Protein AF-A0A965NZG0-F1 (afdb_monomer)

pLDDT: mean 78.57, std 20.67, range [30.91, 97.5]

Nearest PDB structures (foldseek):
  1yqf-assembly2_E  TM=3.913E-01  e=2.594E-01  Leishmania major
  3cnx-assembly1_A  TM=5.477E-01  e=3.667E+00  Streptomyces avermitilis
  3mx7-assembly1_A  TM=3.335E-01  e=9.230E-01  Homo sapiens

Radius of gyration: 26.83 Å; Cα contacts (8 Å, |Δi|>4): 246; chains: 1; bounding box: 110×42×50 Å

Sequence (176 aa):
MDQAHLALDKVSPEFTKNINFSKVHWSWSANTSSFYTLGGLPLVNVGPVDINSTIKGYMEVIKKPNKEEFYGYWELSEDLWYYFAYFNGELGVFSSDNQFLAAIREAVKNEKGDKKGKDIVRVVEAAADEKETFLKRFLLYYRQTDVTKKAVNTKKQAPVKEAPKSTKPKTKQGGF

Foldseek 3Di:
DPPPDDQVCNVDVVQLQDWDWPPFAWDADPVQQKIKTDDWTQTQADRVGGDRDTWDWMWMWHDDPVWIWIWIWTDPDPQWIKIWIDTPLAIAIDISDPVVVVVQVVVLVCVVPDPDDPDDRHYDHDDPCVVVVVVVVCCVPVVVVVVVVVVVVVVVDDDDDDDDDDDDDDDDDDDD

Secondary structure (DSSP, 8-state):
-------HHHH-TTGGGSEEESS--EEEETTTTEEEE-S-EEEEEETTEEEEEEEEEEEEEEEETTEEEEEEEEESSSS-EEEEEEETTEEEEEES-HHHHHHHHHHHHHGGG----TT-PEEEEPPHHHHHHHHHHHHHHHHHHHHHHHHHHHHT----PPPPP-PPP-------

Solvent-accessible surface area (backbone atoms only — not comparable to full-atom values): 10551 Å² total; per-residue (Å²): 130,83,79,74,87,72,58,64,36,80,75,37,75,69,42,36,77,34,76,44,69,47,90,68,44,72,45,83,37,82,93,71,38,24,39,33,56,52,69,57,39,32,36,38,28,53,22,80,45,76,64,72,41,71,29,50,44,47,42,36,40,36,63,49,102,89,48,65,32,40,38,37,38,42,37,81,45,100,77,39,36,43,35,40,38,35,46,95,69,33,35,27,37,42,58,64,45,64,67,60,53,49,52,50,56,52,51,49,62,57,59,78,75,67,95,83,69,100,78,72,68,44,61,45,79,40,62,81,63,53,56,58,52,49,52,54,52,50,50,62,64,51,56,54,50,56,55,50,50,50,55,54,56,60,68,71,67,70,83,85,75,86,75,84,90,83,81,84,91,83,85,90,83,86,87,136

Structure (mmCIF, N/CA/C/O backbone):
data_AF-A0A965NZG0-F1
#
_entry.id   AF-A0A965NZG0-F1
#
loop_
_atom_site.group_PDB
_atom_site.id
_atom_site.type_symbol
_atom_site.label_atom_id
_atom_site.label_alt_id
_atom_site.label_comp_id
_atom_site.label_asym_id
_atom_site.label_entity_id
_atom_site.label_seq_id
_atom_site.pdbx_PDB_ins_code
_atom_site.Cartn_x
_atom_site.Cartn_y
_atom_site.Cartn_z
_atom_site.occupancy
_atom_site.B_iso_or_equiv
_atom_site.auth_seq_id
_atom_site.auth_comp_id
_atom_site.auth_asym_id
_atom_site.auth_atom_id
_atom_site.pdbx_PDB_model_num
ATOM 1 N N . MET A 1 1 ? -4.899 13.906 -34.187 1.00 39.28 1 MET A N 1
ATOM 2 C CA . MET A 1 1 ? -3.759 14.172 -33.290 1.00 39.28 1 MET A CA 1
ATOM 3 C C . MET A 1 1 ? -3.672 12.964 -32.384 1.00 39.28 1 MET A C 1
ATOM 5 O O . MET A 1 1 ? -4.449 12.882 -31.442 1.00 39.28 1 MET A O 1
ATOM 9 N N . ASP A 1 2 ? -2.845 11.985 -32.744 1.00 48.38 2 ASP A N 1
ATOM 10 C CA . ASP A 1 2 ? -2.589 10.840 -31.874 1.00 48.38 2 ASP A CA 1
ATOM 11 C C . ASP A 1 2 ? -1.929 11.372 -30.608 1.00 48.38 2 ASP A C 1
ATOM 13 O O . ASP A 1 2 ? -0.852 11.970 -30.654 1.00 48.38 2 ASP A O 1
ATOM 17 N N . GLN A 1 3 ? -2.625 11.251 -29.483 1.00 55.81 3 GLN A N 1
ATOM 18 C CA . GLN A 1 3 ? -2.072 11.628 -28.197 1.00 55.81 3 GLN A CA 1
ATOM 19 C C . GLN A 1 3 ? -1.010 10.583 -27.861 1.00 55.81 3 GLN A C 1
ATOM 21 O O . GLN A 1 3 ? -1.324 9.501 -27.373 1.00 55.81 3 GLN A O 1
ATOM 26 N N . ALA A 1 4 ? 0.239 10.880 -28.227 1.00 61.97 4 ALA A N 1
ATOM 27 C CA . ALA A 1 4 ? 1.379 10.030 -27.936 1.00 61.97 4 ALA A CA 1
ATOM 28 C C . ALA A 1 4 ? 1.383 9.721 -26.435 1.00 61.97 4 ALA A C 1
ATOM 30 O O . ALA A 1 4 ? 1.389 10.633 -25.606 1.00 61.97 4 ALA A O 1
ATOM 31 N N . HIS A 1 5 ? 1.323 8.435 -26.100 1.00 66.31 5 HIS A N 1
ATOM 32 C CA . HIS A 1 5 ? 1.356 7.970 -24.724 1.00 66.31 5 HIS A CA 1
ATOM 33 C C . HIS A 1 5 ? 2.703 8.364 -24.104 1.00 66.31 5 HIS A C 1
ATOM 35 O O . HIS A 1 5 ? 3.735 7.756 -24.391 1.00 66.31 5 HIS A O 1
ATOM 41 N N . LEU A 1 6 ? 2.705 9.409 -23.277 1.00 73.81 6 LEU A N 1
ATOM 42 C CA . LEU A 1 6 ? 3.878 9.850 -22.535 1.00 73.81 6 LEU A CA 1
ATOM 43 C C . LEU A 1 6 ? 3.833 9.212 -21.147 1.00 73.81 6 LEU A C 1
ATOM 45 O O . LEU A 1 6 ? 2.898 9.454 -20.387 1.00 73.81 6 LEU A O 1
ATOM 49 N N . ALA A 1 7 ? 4.837 8.395 -20.837 1.00 73.81 7 ALA A N 1
ATOM 50 C CA . ALA A 1 7 ? 4.977 7.784 -19.521 1.00 73.81 7 ALA A CA 1
ATOM 51 C C . ALA A 1 7 ? 5.093 8.870 -18.435 1.00 73.81 7 ALA A C 1
ATOM 53 O O . ALA A 1 7 ? 5.718 9.916 -18.646 1.00 73.81 7 ALA A O 1
ATOM 54 N N . LEU A 1 8 ? 4.441 8.647 -17.290 1.00 70.19 8 LEU A N 1
ATOM 55 C CA . LEU A 1 8 ? 4.239 9.688 -16.277 1.00 70.19 8 LEU A CA 1
ATOM 56 C C . LEU A 1 8 ? 5.553 10.125 -15.603 1.00 70.19 8 LEU A C 1
ATOM 58 O O . LEU A 1 8 ? 5.709 11.286 -15.227 1.00 70.19 8 LEU A O 1
ATOM 62 N N . ASP A 1 9 ? 6.533 9.230 -15.526 1.00 65.25 9 ASP A N 1
ATOM 63 C CA . ASP A 1 9 ? 7.895 9.511 -15.066 1.00 65.25 9 ASP A CA 1
ATOM 64 C C . ASP A 1 9 ? 8.629 10.536 -15.951 1.00 65.25 9 ASP A C 1
ATOM 66 O O . ASP A 1 9 ? 9.450 11.306 -15.454 1.00 65.25 9 ASP A O 1
ATOM 70 N N . LYS A 1 10 ? 8.302 10.599 -17.249 1.00 73.56 10 LYS A N 1
ATOM 71 C CA . LYS A 1 10 ? 8.861 11.583 -18.193 1.00 73.56 10 LYS A CA 1
ATOM 72 C C . LYS A 1 10 ? 8.171 12.943 -18.118 1.00 73.56 10 LYS A C 1
ATOM 74 O O . LYS A 1 10 ? 8.699 13.917 -18.649 1.00 73.56 10 LYS A O 1
ATOM 79 N N . VAL A 1 11 ? 7.001 13.015 -17.479 1.00 77.00 11 VAL A N 1
ATOM 80 C CA . VAL A 1 11 ? 6.266 14.269 -17.250 1.00 77.00 11 VAL A CA 1
ATOM 81 C C . VAL A 1 11 ? 6.869 15.036 -16.076 1.00 77.00 11 VAL A C 1
ATOM 83 O O . VAL A 1 11 ? 7.013 16.254 -16.148 1.00 77.00 11 VAL A O 1
ATOM 86 N N . SER A 1 12 ? 7.238 14.334 -15.001 1.00 78.38 12 SER A N 1
ATOM 87 C CA . SER A 1 12 ? 7.943 14.918 -13.859 1.00 78.38 12 SER A CA 1
ATOM 88 C C . SER A 1 12 ? 8.842 13.882 -13.175 1.00 78.38 12 SER A C 1
ATOM 90 O O . SER A 1 12 ? 8.360 12.790 -12.855 1.00 78.38 12 SER A O 1
ATOM 92 N N . PRO A 1 13 ? 10.098 14.240 -12.835 1.00 79.62 13 PRO A N 1
ATOM 93 C CA . PRO A 1 13 ? 11.005 13.378 -12.072 1.00 79.62 13 PRO A CA 1
ATOM 94 C C . PRO A 1 13 ? 10.477 12.947 -10.694 1.00 79.62 13 PRO A C 1
ATOM 96 O O . PRO A 1 13 ? 11.003 12.017 -10.082 1.00 79.62 13 PRO A O 1
ATOM 99 N N . GLU A 1 14 ? 9.458 13.626 -10.161 1.00 79.94 14 GLU A N 1
ATOM 100 C CA . GLU A 1 14 ? 8.837 13.254 -8.886 1.00 79.94 14 GLU A CA 1
ATOM 101 C C . GLU A 1 14 ? 8.084 11.922 -8.981 1.00 79.94 14 GLU A C 1
ATOM 103 O O . GLU A 1 14 ? 8.083 11.137 -8.031 1.00 79.94 14 GLU A O 1
ATOM 108 N N . PHE A 1 15 ? 7.494 11.608 -10.137 1.00 80.31 15 PHE A N 1
ATOM 109 C CA . PHE A 1 15 ? 6.771 10.350 -10.332 1.00 80.31 15 PHE A CA 1
ATOM 110 C C . PHE A 1 15 ? 7.701 9.141 -10.417 1.00 80.31 15 PHE A C 1
ATOM 112 O O . PHE A 1 15 ? 7.264 8.022 -10.164 1.00 80.31 15 PHE A O 1
ATOM 119 N N . THR A 1 16 ? 8.989 9.367 -10.680 1.00 81.00 16 THR A N 1
ATOM 120 C CA . THR A 1 16 ? 10.024 8.330 -10.749 1.00 81.00 16 THR A CA 1
ATOM 121 C C . THR A 1 16 ? 10.415 7.776 -9.374 1.00 81.00 16 THR A C 1
ATOM 123 O O . THR A 1 16 ? 11.109 6.765 -9.297 1.00 81.00 16 THR A O 1
ATOM 126 N N . LYS A 1 17 ? 9.978 8.415 -8.280 1.00 83.25 17 LYS A N 1
ATOM 127 C CA . LYS A 1 17 ? 10.261 7.991 -6.895 1.00 83.25 17 LYS A CA 1
ATOM 128 C C . LYS A 1 17 ? 9.035 7.457 -6.153 1.00 83.25 17 LYS A C 1
ATOM 130 O O . LYS A 1 17 ? 9.147 7.095 -4.987 1.00 83.25 17 LYS A O 1
ATOM 135 N N . ASN A 1 18 ? 7.878 7.427 -6.811 1.00 86.94 18 ASN A N 1
ATOM 136 C CA . ASN A 1 18 ? 6.591 7.130 -6.194 1.00 86.94 18 ASN A CA 1
ATOM 137 C C . ASN A 1 18 ? 5.904 5.936 -6.860 1.00 86.94 18 ASN A C 1
ATOM 139 O O . ASN A 1 18 ? 6.238 5.536 -7.975 1.00 86.94 18 ASN A O 1
ATOM 143 N N . ILE A 1 19 ? 4.908 5.392 -6.166 1.00 90.44 19 ILE A N 1
ATOM 144 C CA . ILE A 1 19 ? 3.932 4.466 -6.738 1.00 90.44 19 ILE A CA 1
ATOM 145 C C . ILE A 1 19 ? 2.688 5.288 -7.041 1.00 90.44 19 ILE A C 1
ATOM 147 O O . ILE A 1 19 ? 2.102 5.870 -6.126 1.00 90.44 19 ILE A O 1
ATOM 151 N N . ASN A 1 20 ? 2.287 5.351 -8.309 1.00 91.44 20 ASN A N 1
ATOM 152 C CA . ASN A 1 20 ? 1.191 6.221 -8.715 1.00 91.44 20 ASN A CA 1
ATOM 153 C C . ASN A 1 20 ? 0.010 5.404 -9.215 1.00 91.44 20 ASN A C 1
ATOM 155 O O . ASN A 1 20 ? 0.111 4.615 -10.154 1.00 91.44 20 ASN A O 1
ATOM 159 N N . PHE A 1 21 ? -1.140 5.655 -8.602 1.00 93.56 21 PHE A N 1
ATOM 160 C CA . PHE A 1 21 ? -2.417 5.123 -9.040 1.00 93.56 21 PHE A CA 1
ATOM 161 C C . PHE A 1 21 ? -3.236 6.231 -9.692 1.00 93.56 21 PHE A C 1
ATOM 163 O O . PHE A 1 21 ? -3.246 7.370 -9.224 1.00 93.56 21 PHE A O 1
ATOM 170 N N . SER A 1 22 ? -3.977 5.892 -10.742 1.00 92.00 22 SER A N 1
ATOM 171 C CA . SER A 1 22 ? -4.969 6.785 -11.332 1.00 92.00 22 SER A CA 1
ATOM 172 C C . SER A 1 22 ? -6.367 6.408 -10.858 1.00 92.00 22 SER A C 1
ATOM 174 O O . SER A 1 22 ? -6.678 5.242 -10.645 1.00 92.00 22 SER A O 1
ATOM 176 N N . LYS A 1 23 ? -7.228 7.416 -10.673 1.00 91.75 23 LYS A N 1
ATOM 177 C CA . LYS A 1 23 ? -8.679 7.256 -10.465 1.00 91.75 23 LYS A CA 1
ATOM 178 C C . LYS A 1 23 ? -9.076 6.139 -9.475 1.00 91.75 23 LYS A C 1
ATOM 180 O O . LYS A 1 23 ? -10.010 5.379 -9.722 1.00 91.75 23 LYS A O 1
ATOM 185 N N . VAL A 1 24 ? -8.393 6.047 -8.335 1.00 94.88 24 VAL A N 1
ATOM 186 C CA . VAL A 1 24 ? -8.767 5.091 -7.284 1.00 94.88 24 VAL A CA 1
ATOM 187 C C . VAL A 1 24 ? -10.099 5.511 -6.666 1.00 94.88 24 VAL A C 1
ATOM 189 O O . VAL A 1 24 ? -10.261 6.646 -6.213 1.00 94.88 24 VAL A O 1
ATOM 192 N N . HIS A 1 25 ? -11.060 4.591 -6.635 1.00 94.69 25 HIS A N 1
ATOM 193 C CA . HIS A 1 25 ? -12.364 4.832 -6.033 1.00 94.69 25 HIS A CA 1
ATOM 194 C C . HIS A 1 25 ? -12.324 4.554 -4.531 1.00 94.69 25 HIS A C 1
ATOM 196 O O . HIS A 1 25 ? -12.197 3.405 -4.118 1.00 94.69 25 HIS A O 1
ATOM 202 N N . TRP A 1 26 ? -12.479 5.601 -3.722 1.00 95.25 26 TRP A N 1
ATOM 203 C CA . TRP A 1 26 ? -12.514 5.511 -2.262 1.00 95.25 26 TRP A CA 1
ATOM 204 C C . TRP A 1 26 ? -13.934 5.685 -1.721 1.00 95.25 26 TRP A C 1
ATOM 206 O O . TRP A 1 26 ? -14.688 6.541 -2.185 1.00 95.25 26 TRP A O 1
ATOM 216 N N . SER A 1 27 ? -14.289 4.910 -0.697 1.00 95.75 27 SER A N 1
ATOM 217 C CA . SER A 1 27 ? -15.500 5.105 0.101 1.00 95.75 27 SER A CA 1
ATOM 218 C C . SER A 1 27 ? -15.138 5.248 1.572 1.00 95.75 27 SER A C 1
ATOM 220 O O . SER A 1 27 ? -14.255 4.565 2.077 1.00 95.75 27 SER A O 1
ATOM 222 N N . TRP A 1 28 ? -15.869 6.109 2.275 1.00 95.31 28 TRP A N 1
ATOM 223 C CA . TRP A 1 28 ? -15.804 6.207 3.729 1.00 95.31 28 TRP A CA 1
ATOM 224 C C . TRP A 1 28 ? -16.673 5.131 4.393 1.00 95.31 28 TRP A C 1
ATOM 226 O O . TRP A 1 28 ? -17.764 4.810 3.903 1.00 95.31 28 TRP A O 1
ATOM 236 N N . SER A 1 29 ? -16.204 4.600 5.520 1.00 94.62 29 SER A N 1
ATOM 237 C CA . SER A 1 29 ? -16.956 3.755 6.445 1.00 94.62 29 SER A CA 1
ATOM 238 C C . SER A 1 29 ? -16.875 4.342 7.852 1.00 94.62 29 SER A C 1
ATOM 240 O O . SER A 1 29 ? -15.806 4.383 8.457 1.00 94.62 29 SER A O 1
ATOM 242 N N . ALA A 1 30 ? -18.020 4.760 8.395 1.00 92.94 30 ALA A N 1
ATOM 243 C CA . ALA A 1 30 ? -18.100 5.280 9.760 1.00 92.94 30 ALA A CA 1
ATOM 244 C C . ALA A 1 30 ? -17.899 4.184 10.822 1.00 92.94 30 ALA A C 1
ATOM 246 O O . ALA A 1 30 ? -17.374 4.464 11.891 1.00 92.94 30 ALA A O 1
ATOM 247 N N . ASN A 1 31 ? -18.271 2.934 10.519 1.00 91.44 31 ASN A N 1
ATOM 248 C CA . ASN A 1 31 ? -18.164 1.816 11.465 1.00 91.44 31 ASN A CA 1
ATOM 249 C C . ASN A 1 31 ? -16.708 1.451 11.773 1.00 91.44 31 ASN A C 1
ATOM 251 O O . ASN A 1 31 ? -16.390 1.020 12.875 1.00 91.44 31 ASN A O 1
ATOM 255 N N . THR A 1 32 ? -15.834 1.607 10.782 1.00 92.31 32 THR A N 1
ATOM 256 C CA . THR A 1 32 ? -14.402 1.290 10.864 1.00 92.31 32 THR A CA 1
ATOM 257 C C . THR A 1 32 ? -13.535 2.547 10.909 1.00 92.31 32 THR A C 1
ATOM 259 O O . THR A 1 32 ? -12.315 2.435 10.988 1.00 92.31 32 THR A O 1
ATOM 262 N N . SER A 1 33 ? -14.151 3.734 10.854 1.00 95.31 33 SER A N 1
ATOM 263 C CA . SER A 1 33 ? -13.483 5.035 10.736 1.00 95.31 33 SER A CA 1
ATOM 264 C C . SER A 1 33 ? -12.380 5.032 9.677 1.00 95.31 33 SER A C 1
ATOM 266 O O . SER A 1 33 ? -11.248 5.452 9.928 1.00 95.31 33 SER A O 1
ATOM 268 N N . SER A 1 34 ? -12.692 4.516 8.490 1.00 96.62 34 SER A N 1
ATOM 269 C CA . SER A 1 34 ? -11.694 4.288 7.449 1.00 96.62 34 SER A CA 1
ATOM 270 C C . SER A 1 34 ? -12.181 4.645 6.050 1.00 96.62 34 SER A C 1
ATOM 272 O O . SER A 1 34 ? -13.365 4.532 5.714 1.00 96.62 34 SER A O 1
ATOM 274 N N . PHE A 1 35 ? -11.231 5.056 5.214 1.00 96.69 35 PHE A N 1
ATOM 275 C CA . PHE A 1 35 ? -11.387 5.051 3.766 1.00 96.69 35 PHE A CA 1
ATOM 276 C C . PHE A 1 35 ? -10.953 3.692 3.234 1.00 96.69 35 PHE A C 1
ATOM 278 O O . PHE A 1 35 ? -9.910 3.185 3.633 1.00 96.69 35 PHE A O 1
ATOM 285 N N . TYR A 1 36 ? -11.723 3.119 2.320 1.00 96.56 36 TYR A N 1
ATOM 286 C CA . TYR A 1 36 ? -11.392 1.856 1.667 1.00 96.56 36 TYR A CA 1
ATOM 287 C C . TYR A 1 36 ? -11.635 1.941 0.164 1.00 96.56 36 TYR A C 1
ATOM 289 O O . TYR A 1 36 ? -12.471 2.728 -0.297 1.00 96.56 36 TYR A O 1
ATOM 297 N N . THR A 1 37 ? -10.897 1.144 -0.603 1.00 96.00 37 THR A N 1
ATOM 298 C CA . THR A 1 37 ? -11.021 1.124 -2.061 1.00 96.00 37 THR A CA 1
ATOM 299 C C . THR A 1 37 ? -12.164 0.242 -2.539 1.00 96.00 37 THR A C 1
ATOM 301 O O . THR A 1 37 ? -12.462 -0.800 -1.957 1.00 96.00 37 THR A O 1
ATOM 304 N N . LEU A 1 38 ? -12.770 0.646 -3.651 1.00 93.00 38 LEU A N 1
ATOM 305 C CA . LEU A 1 38 ? -13.806 -0.090 -4.363 1.00 93.00 38 LEU A CA 1
ATOM 306 C C . LEU A 1 38 ? -13.312 -0.474 -5.760 1.00 93.00 38 LEU A C 1
ATOM 308 O O . LEU A 1 38 ? -12.840 0.378 -6.509 1.00 93.00 38 LEU A O 1
ATOM 312 N N . GLY A 1 39 ? -13.502 -1.738 -6.138 1.00 90.06 39 GLY A N 1
ATOM 313 C CA . GLY A 1 39 ? -13.112 -2.239 -7.457 1.00 90.06 39 GLY A CA 1
ATOM 314 C C . GLY A 1 39 ? -11.601 -2.425 -7.625 1.00 90.06 39 GLY A C 1
ATOM 315 O O . GLY A 1 39 ? -10.870 -2.562 -6.648 1.00 90.06 39 GLY A O 1
ATOM 316 N N . GLY A 1 40 ? -11.157 -2.492 -8.882 1.00 92.88 40 GLY A N 1
ATOM 317 C CA .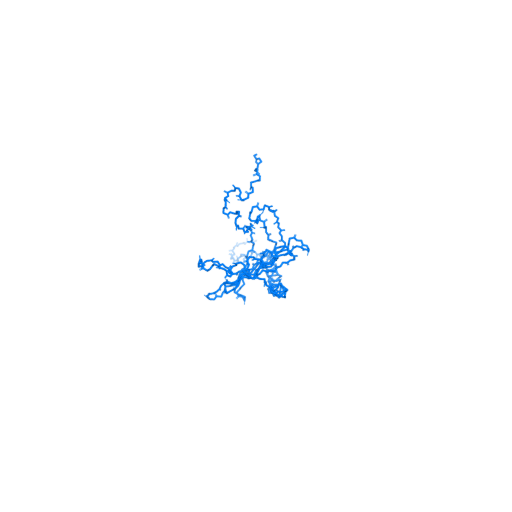 GLY A 1 40 ? -9.739 -2.608 -9.225 1.00 92.88 40 GLY A CA 1
ATOM 318 C C . GLY A 1 40 ? -8.974 -1.304 -9.004 1.00 92.88 40 GLY A C 1
ATOM 319 O O . GLY A 1 40 ? -9.563 -0.224 -8.952 1.00 92.88 40 GLY A O 1
ATOM 320 N N . LEU A 1 41 ? -7.653 -1.416 -8.892 1.00 96.19 41 LEU A N 1
ATOM 321 C CA . LEU A 1 41 ? -6.730 -0.308 -8.682 1.00 96.19 41 LEU A CA 1
ATOM 322 C C . LEU A 1 41 ? -6.003 0.001 -9.995 1.00 96.19 41 LEU A C 1
ATOM 324 O O . LEU A 1 41 ? -5.190 -0.813 -10.433 1.00 96.19 41 LEU A O 1
ATOM 328 N N . PRO A 1 42 ? -6.266 1.145 -10.646 1.00 95.12 42 PRO A N 1
ATOM 329 C CA . PRO A 1 42 ? -5.538 1.528 -11.849 1.00 95.12 42 PRO A CA 1
ATOM 330 C C . PRO A 1 42 ? -4.119 1.985 -11.481 1.00 95.12 42 PRO A C 1
ATOM 332 O O . PRO A 1 42 ? -3.920 3.102 -11.008 1.00 95.12 42 PRO A O 1
ATOM 335 N N . LEU A 1 43 ? -3.133 1.111 -11.665 1.00 94.25 43 LEU A N 1
ATOM 336 C CA . LEU A 1 43 ? -1.717 1.364 -11.413 1.00 94.25 43 LEU A CA 1
ATOM 337 C C . LEU A 1 43 ? -1.072 1.952 -12.672 1.00 94.25 43 LEU A C 1
ATOM 339 O O . LEU A 1 43 ? -1.083 1.331 -13.734 1.00 94.25 43 LEU A O 1
ATOM 343 N N . VAL A 1 44 ? -0.529 3.160 -12.541 1.00 91.88 44 VAL A N 1
ATOM 344 C CA . VAL A 1 44 ? 0.103 3.893 -13.644 1.00 91.88 44 VAL A CA 1
ATOM 345 C C . VAL A 1 44 ? 1.561 3.481 -13.747 1.00 91.88 44 VAL A C 1
ATOM 347 O O . VAL A 1 44 ? 1.945 2.854 -14.724 1.00 91.88 44 VAL A O 1
ATOM 350 N N . ASN A 1 45 ? 2.357 3.752 -12.713 1.00 90.12 45 ASN A N 1
ATOM 351 C CA . ASN A 1 45 ? 3.778 3.424 -12.685 1.00 90.12 45 ASN A CA 1
ATOM 352 C C . ASN A 1 45 ? 4.275 3.159 -11.257 1.00 90.12 45 ASN A C 1
ATOM 354 O O . ASN A 1 45 ? 3.698 3.623 -10.267 1.00 90.12 45 ASN A O 1
ATOM 358 N N . VAL A 1 46 ? 5.381 2.423 -11.177 1.00 89.44 46 VAL A N 1
ATOM 359 C CA . VAL A 1 46 ? 6.170 2.209 -9.960 1.00 89.44 46 VAL A CA 1
ATOM 360 C C . VAL A 1 46 ? 7.575 2.721 -10.239 1.00 89.44 46 VAL A C 1
ATOM 362 O O . VAL A 1 46 ? 8.359 2.101 -10.960 1.00 89.44 46 VAL A O 1
ATOM 365 N N . GLY A 1 47 ? 7.879 3.897 -9.703 1.00 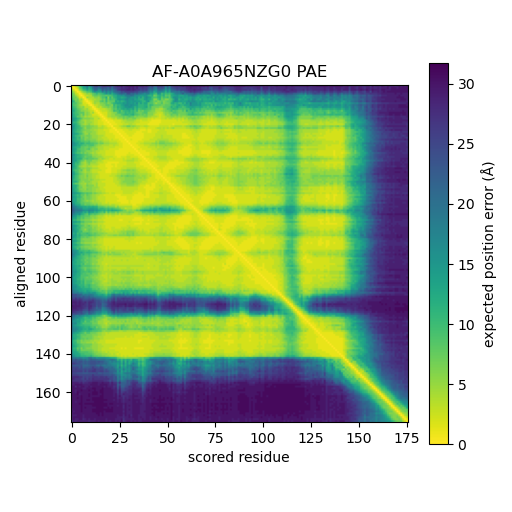87.50 47 GLY A N 1
ATOM 366 C CA . GLY A 1 47 ? 9.103 4.615 -10.014 1.00 87.50 47 GLY A CA 1
ATOM 367 C C . GLY A 1 47 ? 9.270 4.846 -11.527 1.00 87.50 47 GLY A C 1
ATOM 368 O O . GLY A 1 47 ? 8.370 5.412 -12.151 1.00 87.50 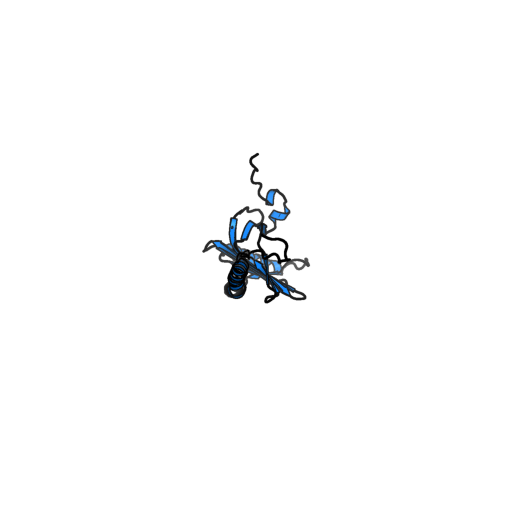47 GLY A O 1
ATOM 369 N N . PRO A 1 48 ? 10.393 4.436 -12.146 1.00 84.38 48 PRO A N 1
ATOM 370 C CA . PRO A 1 48 ? 10.603 4.580 -13.589 1.00 84.38 48 PRO A CA 1
ATOM 371 C C . PRO A 1 48 ? 9.855 3.533 -14.429 1.00 84.38 48 PRO A C 1
ATOM 373 O O . PRO A 1 48 ? 9.885 3.603 -15.655 1.00 84.38 48 PRO A O 1
ATOM 376 N N . VAL A 1 49 ? 9.235 2.526 -13.803 1.00 86.81 49 VAL A N 1
ATOM 377 C CA . VAL A 1 49 ? 8.582 1.427 -14.521 1.00 86.81 49 VAL A CA 1
ATOM 378 C C . VAL A 1 49 ? 7.127 1.784 -14.788 1.00 86.81 49 VAL A C 1
ATOM 380 O O . VAL A 1 49 ? 6.312 1.840 -13.867 1.00 86.81 49 VAL A O 1
ATOM 383 N N . ASP A 1 50 ? 6.813 2.006 -16.060 1.00 87.50 50 ASP A N 1
ATOM 384 C CA . ASP A 1 50 ? 5.461 2.270 -16.546 1.00 87.50 50 ASP A CA 1
ATOM 385 C C . ASP A 1 50 ? 4.659 0.960 -16.658 1.00 87.50 50 ASP A C 1
ATOM 387 O O . ASP A 1 50 ? 5.143 -0.021 -17.225 1.00 87.50 50 ASP A O 1
ATOM 391 N N . ILE A 1 51 ? 3.451 0.925 -16.088 1.00 89.06 51 ILE A N 1
ATOM 392 C CA . ILE A 1 51 ? 2.620 -0.288 -15.957 1.00 89.06 51 ILE A CA 1
ATOM 393 C C . ILE A 1 51 ? 1.278 -0.126 -16.681 1.00 89.06 51 ILE A C 1
ATOM 395 O O . ILE A 1 51 ? 0.885 -1.012 -17.436 1.00 89.06 51 ILE A O 1
ATOM 399 N N . ASN A 1 52 ? 0.567 0.981 -16.444 1.00 90.00 52 ASN A N 1
ATOM 400 C CA . ASN A 1 52 ? -0.740 1.322 -17.030 1.00 90.00 52 ASN A CA 1
ATOM 401 C C . ASN A 1 52 ? -1.755 0.172 -17.069 1.00 90.00 52 ASN A C 1
ATOM 403 O O . ASN A 1 52 ? -2.381 -0.101 -18.095 1.00 90.00 52 ASN A O 1
ATOM 407 N N . SER A 1 53 ? -1.953 -0.489 -15.929 1.00 92.06 53 SER A N 1
ATOM 408 C CA . SER A 1 53 ? -2.877 -1.616 -15.803 1.00 92.06 53 SER A CA 1
ATOM 409 C C . SER A 1 53 ? -3.787 -1.466 -14.591 1.00 92.06 53 SER A C 1
ATOM 411 O O . SER A 1 53 ? -3.417 -0.875 -13.580 1.00 92.06 53 SER A O 1
ATOM 413 N N . THR A 1 54 ? -5.001 -2.010 -14.676 1.00 95.12 54 THR A N 1
ATOM 414 C CA . THR A 1 54 ? -5.898 -2.100 -13.518 1.00 95.12 54 THR A CA 1
ATOM 415 C C . THR A 1 54 ? -5.707 -3.444 -12.839 1.00 95.12 54 THR A C 1
ATOM 417 O O . THR A 1 54 ? -6.098 -4.474 -13.380 1.00 95.12 54 THR A O 1
ATOM 420 N N . ILE A 1 55 ? -5.127 -3.420 -11.642 1.00 95.00 55 ILE A N 1
ATOM 421 C CA . ILE A 1 55 ? -4.830 -4.620 -10.862 1.00 95.00 55 ILE A CA 1
ATOM 422 C C . ILE A 1 55 ? -5.922 -4.893 -9.832 1.00 95.00 55 ILE A C 1
ATOM 424 O O . ILE A 1 55 ? -6.644 -3.990 -9.392 1.00 95.00 55 ILE A O 1
ATOM 428 N N . LYS A 1 56 ? -6.042 -6.150 -9.411 1.00 95.12 56 LYS A N 1
ATOM 429 C CA . LYS A 1 56 ? -6.875 -6.489 -8.261 1.00 95.12 56 LYS A CA 1
ATOM 430 C C . LYS A 1 56 ? -6.141 -6.057 -6.997 1.00 95.12 56 LYS A C 1
ATOM 432 O O . LYS A 1 56 ? -4.944 -6.270 -6.850 1.00 95.12 56 LYS A O 1
ATOM 437 N N . GLY A 1 57 ? -6.851 -5.426 -6.075 1.00 95.06 57 GLY A N 1
ATOM 438 C CA . GLY A 1 57 ? -6.229 -4.982 -4.843 1.00 95.06 57 GLY A CA 1
ATOM 439 C C . GLY A 1 57 ? -7.201 -4.310 -3.899 1.00 95.06 57 GLY A C 1
ATOM 440 O O . GLY A 1 57 ? -8.328 -3.972 -4.259 1.00 95.06 57 GLY A O 1
ATOM 441 N N . TYR A 1 58 ? -6.736 -4.132 -2.674 1.00 96.75 58 TYR A N 1
ATOM 442 C CA . TYR A 1 58 ? -7.490 -3.545 -1.584 1.00 96.75 58 TYR A CA 1
ATOM 443 C C . TYR A 1 58 ? -6.582 -2.574 -0.852 1.00 96.75 58 TYR A C 1
ATOM 445 O O . TYR A 1 58 ? -5.485 -2.949 -0.447 1.00 96.75 58 TYR A O 1
ATOM 453 N N . MET A 1 59 ? -7.030 -1.337 -0.672 1.00 97.31 59 MET A N 1
ATOM 454 C CA . MET A 1 59 ? -6.356 -0.387 0.200 1.00 97.31 59 MET A CA 1
ATOM 455 C C . MET A 1 59 ? -7.324 0.151 1.239 1.00 97.31 59 MET A C 1
ATOM 457 O O . MET A 1 59 ? -8.511 0.345 0.970 1.00 97.31 59 MET A O 1
ATOM 461 N N . GLU A 1 60 ? -6.797 0.398 2.427 1.00 97.31 60 GLU A N 1
ATOM 462 C CA . GLU A 1 60 ? -7.531 0.944 3.552 1.00 97.31 60 GLU A CA 1
ATOM 463 C C . GLU A 1 60 ? -6.671 1.971 4.285 1.00 97.31 60 GLU A C 1
ATOM 465 O O . GLU A 1 60 ? -5.506 1.722 4.582 1.00 97.31 60 GLU A O 1
ATOM 470 N N . VAL A 1 61 ? -7.269 3.116 4.603 1.00 97.31 61 VAL A N 1
ATOM 471 C CA . VAL A 1 61 ? -6.694 4.134 5.480 1.00 97.31 61 VAL A CA 1
ATOM 472 C C . VAL A 1 61 ? -7.599 4.268 6.693 1.00 97.31 61 VAL A C 1
ATOM 474 O O . VAL A 1 61 ? -8.718 4.771 6.577 1.00 97.31 61 VAL A O 1
ATOM 477 N N . ILE A 1 62 ? -7.127 3.835 7.858 1.00 96.38 62 ILE A N 1
ATOM 478 C CA . ILE A 1 62 ? -7.848 3.966 9.125 1.00 96.38 62 ILE A CA 1
ATOM 479 C C . ILE A 1 62 ? -7.461 5.296 9.769 1.00 96.38 62 ILE A C 1
ATOM 481 O O . ILE A 1 62 ? -6.285 5.560 10.031 1.00 96.38 62 ILE A O 1
ATOM 485 N N . LYS A 1 63 ? -8.462 6.131 10.056 1.00 94.88 63 LYS A N 1
ATOM 486 C CA . LYS A 1 63 ? -8.286 7.402 10.761 1.00 94.88 63 LYS A CA 1
ATOM 487 C C . LYS A 1 63 ? -8.524 7.183 12.255 1.00 94.88 63 LYS A C 1
ATOM 489 O O . LYS A 1 63 ? -9.657 6.976 12.689 1.00 94.88 63 LYS A O 1
ATOM 494 N N . LYS A 1 64 ? -7.456 7.244 13.056 1.00 90.12 64 LYS A N 1
ATOM 495 C CA . LYS A 1 64 ? -7.523 7.295 14.527 1.00 90.12 64 LYS A CA 1
ATOM 496 C C . LYS A 1 64 ? -7.242 8.733 14.989 1.00 90.12 64 LYS A C 1
ATOM 498 O O . LYS A 1 64 ? -6.555 9.462 14.280 1.00 90.12 64 LYS A O 1
ATOM 503 N N . PRO A 1 65 ? -7.708 9.158 16.180 1.00 85.69 65 PRO A N 1
ATOM 504 C CA . PRO A 1 65 ? -7.628 10.558 16.615 1.00 85.69 65 PRO A CA 1
ATOM 505 C C . PRO A 1 65 ? -6.245 11.222 16.503 1.00 85.69 65 PRO A C 1
ATOM 507 O O . PRO A 1 65 ? -6.178 12.409 16.221 1.00 85.69 65 PRO A O 1
ATOM 510 N N . ASN A 1 66 ? -5.156 10.463 16.678 1.00 84.88 66 ASN A N 1
ATOM 511 C CA . ASN A 1 66 ? -3.776 10.969 16.608 1.00 84.88 66 ASN A CA 1
ATOM 512 C C . ASN A 1 66 ? -2.861 10.126 15.706 1.00 84.88 66 ASN A C 1
ATOM 514 O O . ASN A 1 66 ? -1.640 10.266 15.762 1.00 84.88 66 ASN A O 1
ATOM 518 N N . LYS A 1 67 ? -3.419 9.164 14.965 1.00 88.00 67 LYS A N 1
ATOM 519 C CA . LYS A 1 67 ? -2.640 8.191 14.194 1.00 88.00 67 LYS A CA 1
ATOM 520 C C . LYS A 1 67 ? -3.387 7.813 12.931 1.00 88.00 67 LYS A C 1
ATOM 522 O O . LYS A 1 67 ? -4.606 7.665 12.943 1.00 88.00 67 LYS A O 1
ATOM 527 N N . GLU A 1 68 ? -2.635 7.593 11.871 1.00 90.62 68 GLU A N 1
ATOM 528 C CA . GLU A 1 68 ? -3.164 7.045 10.634 1.00 90.62 68 GLU A CA 1
ATOM 529 C C . GLU A 1 68 ? -2.485 5.713 10.372 1.00 90.62 68 GLU A C 1
ATOM 531 O O . GLU A 1 68 ? -1.279 5.568 10.580 1.00 90.62 68 GLU A O 1
ATOM 536 N N . GLU A 1 69 ? -3.289 4.739 9.970 1.00 95.62 69 GLU A N 1
ATOM 537 C CA . GLU A 1 69 ? -2.806 3.425 9.574 1.00 95.62 69 GLU A CA 1
ATOM 538 C C . GLU A 1 69 ? -3.194 3.210 8.123 1.00 95.62 69 GLU A C 1
ATOM 540 O O . GLU A 1 69 ? -4.317 3.525 7.723 1.00 95.62 69 GLU A O 1
ATOM 545 N N . PHE A 1 70 ? -2.263 2.689 7.341 1.00 96.56 70 PHE A N 1
ATOM 546 C CA . PHE A 1 70 ? -2.491 2.336 5.953 1.00 96.56 70 PHE A CA 1
ATOM 547 C C . PHE A 1 70 ? -2.234 0.849 5.765 1.00 96.56 70 PHE A C 1
ATOM 549 O O . PHE A 1 70 ? -1.233 0.317 6.231 1.00 96.56 70 PHE A O 1
ATOM 556 N N . TYR A 1 71 ? -3.131 0.193 5.045 1.00 97.50 71 TYR A N 1
ATOM 557 C CA . TYR A 1 71 ? -2.976 -1.187 4.622 1.00 97.50 71 TYR A CA 1
ATOM 558 C C . TYR A 1 71 ? -3.219 -1.262 3.122 1.00 97.50 71 TYR A C 1
ATOM 560 O O . TYR A 1 71 ? -4.193 -0.697 2.620 1.00 97.50 71 TYR A O 1
ATOM 568 N N . GLY A 1 72 ? -2.351 -1.964 2.406 1.00 97.25 72 GLY A N 1
ATOM 569 C CA . GLY A 1 72 ? -2.436 -2.140 0.964 1.00 97.25 72 GLY A CA 1
ATOM 570 C C . GLY A 1 72 ? -2.119 -3.573 0.576 1.00 97.25 72 GLY A C 1
ATOM 571 O O . GLY A 1 72 ? -1.097 -4.110 0.981 1.00 97.25 72 GLY A O 1
ATOM 572 N N . TYR A 1 73 ? -2.982 -4.188 -0.222 1.00 97.25 73 TYR A N 1
ATOM 573 C CA . TYR A 1 73 ? -2.729 -5.454 -0.897 1.00 97.25 73 TYR A CA 1
ATOM 574 C C . TYR A 1 73 ? -2.931 -5.275 -2.394 1.00 97.25 73 TYR A C 1
ATOM 576 O O . TYR A 1 73 ? -4.006 -4.842 -2.818 1.00 97.25 73 TYR A O 1
ATOM 584 N N . TRP A 1 74 ? -1.926 -5.631 -3.183 1.00 96.31 74 TRP A N 1
ATOM 585 C CA . TRP A 1 74 ? -1.903 -5.457 -4.630 1.00 96.31 74 TRP A CA 1
ATOM 586 C C . TRP A 1 74 ? -1.526 -6.778 -5.297 1.00 96.31 74 TRP A C 1
ATOM 588 O O . TRP A 1 74 ? -0.449 -7.315 -5.059 1.00 96.31 74 TRP A O 1
ATOM 598 N N . GLU A 1 75 ? -2.420 -7.297 -6.128 1.00 95.38 75 GLU A N 1
ATOM 599 C CA . GLU A 1 75 ? -2.301 -8.578 -6.824 1.00 95.38 75 GLU A CA 1
ATOM 600 C C . GLU A 1 75 ? -2.096 -8.294 -8.316 1.00 95.38 75 GLU A C 1
ATOM 602 O O . GLU A 1 75 ? -3.036 -7.922 -9.023 1.00 95.38 75 GLU A O 1
ATOM 607 N N . LEU A 1 76 ? -0.846 -8.404 -8.777 1.00 92.00 76 LEU A N 1
ATOM 608 C CA . LEU A 1 76 ? -0.482 -8.200 -10.183 1.00 92.00 76 LEU A CA 1
ATOM 609 C C . LEU A 1 76 ? -0.773 -9.465 -11.002 1.00 92.00 76 LEU A C 1
ATOM 611 O O . LEU A 1 76 ? -1.167 -9.372 -12.161 1.00 92.00 76 LEU A O 1
ATOM 615 N N . SER A 1 77 ? -0.585 -10.636 -10.393 1.00 92.06 77 SER A N 1
ATOM 616 C CA . SER A 1 77 ? -0.989 -11.943 -10.916 1.00 92.06 77 SER A CA 1
ATOM 617 C C . SER A 1 77 ? -1.234 -12.919 -9.759 1.00 92.06 77 SER A C 1
ATOM 619 O O . SER A 1 77 ? -1.028 -12.562 -8.599 1.00 92.06 77 SER A O 1
ATOM 621 N N . GLU A 1 78 ? -1.647 -14.150 -10.063 1.00 90.44 78 GLU A N 1
ATOM 622 C CA . GLU A 1 78 ? -1.874 -15.192 -9.049 1.00 90.44 78 GLU A CA 1
ATOM 623 C C . GLU A 1 78 ? -0.608 -15.492 -8.224 1.00 90.44 78 GLU A C 1
ATOM 625 O O . GLU A 1 78 ? -0.695 -15.676 -7.009 1.00 90.44 78 GLU A O 1
ATOM 630 N N . ASP A 1 79 ? 0.567 -15.423 -8.858 1.00 93.81 79 ASP A N 1
ATOM 631 C CA . ASP A 1 79 ? 1.862 -15.715 -8.230 1.00 93.81 79 ASP A CA 1
ATOM 632 C C . ASP A 1 79 ? 2.643 -14.455 -7.818 1.00 93.81 79 ASP A C 1
ATOM 634 O O . ASP A 1 79 ? 3.657 -14.548 -7.123 1.00 93.81 79 ASP A O 1
ATOM 638 N N . LEU A 1 80 ? 2.181 -13.259 -8.206 1.00 94.75 80 LEU A N 1
ATOM 639 C CA . LEU A 1 80 ? 2.865 -11.990 -7.933 1.00 94.75 80 LEU A CA 1
ATOM 640 C C . LEU A 1 80 ? 1.953 -10.995 -7.218 1.00 94.75 80 LEU A C 1
ATOM 642 O O . LEU A 1 80 ? 1.068 -10.384 -7.825 1.00 94.75 80 LEU A O 1
ATOM 646 N N . TRP A 1 81 ? 2.217 -10.785 -5.933 1.00 95.69 81 TRP A N 1
ATOM 647 C CA . TRP A 1 81 ? 1.468 -9.853 -5.103 1.00 95.69 81 TRP A CA 1
ATOM 648 C C . TRP A 1 81 ? 2.345 -9.187 -4.045 1.00 95.69 81 TRP A C 1
ATOM 650 O O . TRP A 1 81 ? 3.385 -9.704 -3.633 1.00 95.69 81 TRP A O 1
ATOM 660 N N . TYR A 1 82 ? 1.884 -8.032 -3.574 1.00 96.06 82 TYR A N 1
ATOM 661 C CA . TYR A 1 82 ? 2.562 -7.211 -2.579 1.00 96.06 82 TYR A CA 1
ATOM 662 C C . TYR A 1 82 ? 1.576 -6.780 -1.495 1.00 96.06 82 TYR A C 1
ATOM 664 O O . TYR A 1 82 ? 0.417 -6.465 -1.771 1.00 96.06 82 TYR A O 1
ATOM 672 N N . TYR A 1 83 ? 2.048 -6.768 -0.256 1.00 97.31 83 TYR A N 1
ATOM 673 C CA . TYR A 1 83 ? 1.325 -6.341 0.927 1.00 97.31 83 TYR A CA 1
ATOM 674 C C . TYR A 1 83 ? 2.143 -5.306 1.696 1.00 97.31 83 TYR A C 1
ATOM 676 O O . TYR A 1 83 ? 3.347 -5.465 1.903 1.00 97.31 83 TYR A O 1
ATOM 684 N N . PHE A 1 84 ? 1.455 -4.259 2.134 1.00 96.56 84 PHE A N 1
ATOM 685 C CA . PHE A 1 84 ? 2.003 -3.130 2.864 1.00 96.56 84 PHE A CA 1
ATOM 686 C C . PHE A 1 84 ? 1.122 -2.842 4.074 1.00 96.56 84 PHE A C 1
ATOM 688 O O . PHE A 1 84 ? -0.102 -2.761 3.952 1.00 96.56 84 PHE A O 1
ATOM 695 N N . ALA A 1 85 ? 1.749 -2.634 5.223 1.00 96.69 85 ALA A N 1
ATOM 696 C CA . ALA A 1 85 ? 1.099 -2.232 6.458 1.00 96.69 85 ALA A CA 1
ATOM 697 C C . ALA A 1 85 ? 1.908 -1.106 7.092 1.00 96.69 85 ALA A C 1
ATOM 699 O O . ALA A 1 85 ? 2.998 -1.323 7.603 1.00 96.69 85 ALA A O 1
ATOM 700 N N . TYR A 1 86 ? 1.381 0.108 7.057 1.00 94.88 86 TYR A N 1
ATOM 701 C CA . TYR A 1 86 ? 1.982 1.250 7.718 1.00 94.88 86 TYR A CA 1
ATOM 702 C C . TYR A 1 86 ? 1.192 1.597 8.970 1.00 94.88 86 TYR A C 1
ATOM 704 O O . TYR A 1 86 ? 0.029 1.993 8.894 1.00 94.88 86 TYR A O 1
ATOM 712 N N . PHE A 1 87 ? 1.824 1.470 10.129 1.00 92.12 87 PHE A N 1
ATOM 713 C CA . PHE A 1 87 ? 1.242 1.869 11.403 1.00 92.12 87 PHE A CA 1
ATOM 714 C C . PHE A 1 87 ? 2.353 2.179 12.405 1.00 92.12 87 PHE A C 1
ATOM 716 O O . PHE A 1 87 ? 3.452 1.642 12.336 1.00 92.12 87 PHE A O 1
ATOM 723 N N . ASN A 1 88 ? 2.085 3.085 13.349 1.00 87.44 88 ASN A N 1
ATOM 724 C CA . ASN A 1 88 ? 3.062 3.512 14.362 1.00 87.44 88 ASN A CA 1
ATOM 725 C C . ASN A 1 88 ? 4.418 4.010 13.802 1.00 87.44 88 ASN A C 1
ATOM 727 O O . ASN A 1 88 ? 5.422 3.946 14.508 1.00 87.44 88 ASN A O 1
ATOM 731 N N . GLY A 1 89 ? 4.446 4.548 12.576 1.00 85.62 89 GLY A N 1
ATOM 732 C CA . GLY A 1 89 ? 5.672 5.057 11.943 1.00 85.62 89 GLY A CA 1
ATOM 733 C C . GLY A 1 89 ? 6.565 3.978 11.323 1.00 85.62 89 GLY A C 1
ATOM 734 O O . GLY A 1 89 ? 7.683 4.281 10.910 1.00 85.62 89 GLY A O 1
ATOM 735 N N . GLU A 1 90 ? 6.082 2.738 11.254 1.00 89.25 90 GLU A N 1
ATOM 736 C CA . GLU A 1 90 ? 6.777 1.601 10.660 1.00 89.25 90 GLU A CA 1
ATOM 737 C C . GLU A 1 90 ? 5.982 1.084 9.456 1.00 89.25 90 GLU A C 1
ATOM 739 O O . GLU A 1 90 ? 4.754 0.993 9.509 1.00 89.25 90 GLU A O 1
ATOM 744 N N . LEU A 1 91 ? 6.683 0.786 8.364 1.00 92.44 91 LEU A N 1
ATOM 745 C CA . LEU A 1 91 ? 6.149 0.172 7.156 1.00 92.44 91 LEU A CA 1
ATOM 746 C C . LEU A 1 91 ? 6.542 -1.307 7.134 1.00 92.44 91 LEU A C 1
ATOM 748 O O .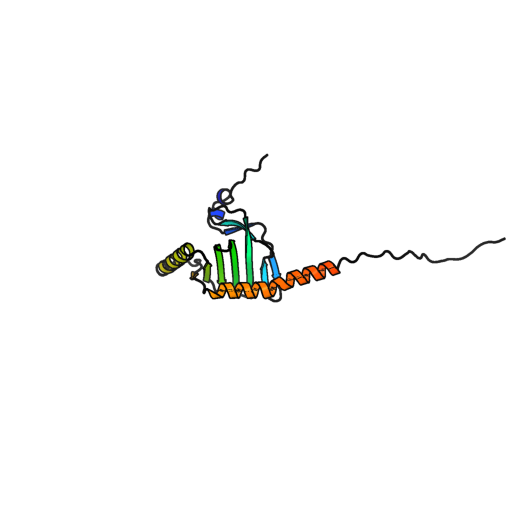 LEU A 1 91 ? 7.660 -1.662 6.766 1.00 92.44 91 LEU A O 1
ATOM 752 N N . GLY A 1 92 ? 5.603 -2.162 7.512 1.00 93.88 92 GLY A N 1
ATOM 753 C CA . GLY A 1 92 ? 5.665 -3.595 7.284 1.00 93.88 92 GLY A CA 1
ATOM 754 C C . GLY A 1 92 ? 5.407 -3.929 5.819 1.00 93.88 92 GLY A C 1
ATOM 755 O O . GLY A 1 92 ? 4.486 -3.396 5.196 1.00 93.88 92 GLY A O 1
ATOM 756 N N . VAL A 1 93 ? 6.222 -4.822 5.269 1.00 94.50 93 VAL A N 1
ATOM 757 C CA . VAL A 1 93 ? 6.167 -5.240 3.869 1.00 94.50 93 VAL A CA 1
ATOM 758 C C . VAL A 1 93 ? 6.208 -6.760 3.779 1.00 94.50 93 VAL A C 1
ATOM 760 O O . VAL A 1 93 ? 7.066 -7.395 4.385 1.00 94.50 93 VAL A O 1
ATOM 763 N N . PHE A 1 94 ? 5.309 -7.352 2.997 1.00 95.75 94 PHE A N 1
ATOM 764 C CA . PHE A 1 94 ? 5.326 -8.782 2.684 1.00 95.75 94 PHE A CA 1
ATOM 765 C C . PHE A 1 94 ? 4.932 -9.004 1.221 1.00 95.75 94 PHE A C 1
ATOM 767 O O . PHE A 1 94 ? 4.139 -8.247 0.671 1.00 95.75 94 PHE A O 1
ATOM 774 N N . SER A 1 95 ? 5.492 -10.003 0.548 1.00 96.06 95 SER A N 1
ATOM 775 C CA . SER A 1 95 ? 5.260 -10.219 -0.887 1.00 96.06 95 SER A CA 1
ATOM 776 C C . SER A 1 95 ? 5.569 -11.660 -1.280 1.00 96.06 95 SER A C 1
ATOM 778 O O . SER A 1 95 ? 6.329 -12.334 -0.588 1.00 96.06 95 SER A O 1
ATOM 780 N N . SER A 1 96 ? 5.019 -12.121 -2.406 1.00 95.44 96 SER A N 1
ATOM 781 C CA . SER A 1 96 ? 5.482 -13.354 -3.054 1.00 95.44 96 SER A CA 1
ATOM 782 C C . SER A 1 96 ? 6.816 -13.198 -3.796 1.00 95.44 96 SER A C 1
ATOM 784 O O . SER A 1 96 ? 7.427 -14.197 -4.173 1.00 95.44 96 SER A O 1
ATOM 786 N N . ASP A 1 97 ? 7.298 -11.968 -3.989 1.00 94.94 97 ASP A N 1
ATOM 787 C CA . ASP A 1 97 ? 8.583 -11.679 -4.618 1.00 94.94 97 ASP A CA 1
ATOM 788 C C . ASP A 1 97 ? 9.735 -11.786 -3.602 1.00 94.94 97 ASP A C 1
ATOM 790 O O . ASP A 1 97 ? 10.003 -10.891 -2.793 1.00 94.94 97 ASP A O 1
ATOM 794 N N . ASN A 1 98 ? 10.455 -12.906 -3.668 1.00 92.75 98 ASN A N 1
ATOM 795 C CA . ASN A 1 98 ? 11.596 -13.174 -2.797 1.00 92.75 98 ASN A CA 1
ATOM 796 C C . ASN A 1 98 ? 12.773 -1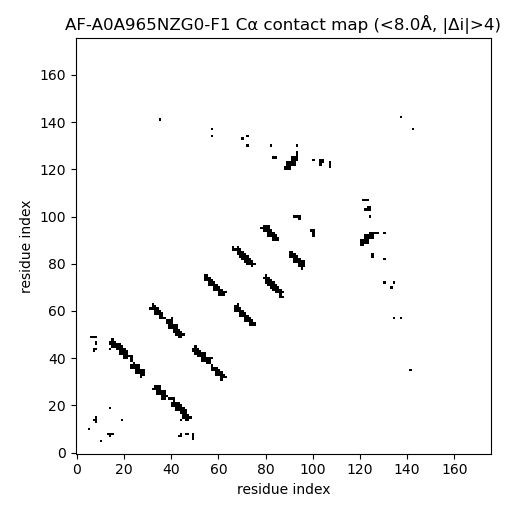2.214 -3.022 1.00 92.75 98 ASN A C 1
ATOM 798 O O . ASN A 1 98 ? 13.516 -11.951 -2.074 1.00 92.75 98 ASN A O 1
ATOM 802 N N . GLN A 1 99 ? 12.970 -11.705 -4.245 1.00 92.94 99 GLN A N 1
ATOM 803 C CA . GLN A 1 99 ? 14.055 -10.760 -4.530 1.00 92.94 99 GLN A CA 1
ATOM 804 C C . GLN A 1 99 ? 13.761 -9.413 -3.876 1.00 92.94 99 GLN A C 1
ATOM 806 O O . GLN A 1 99 ? 14.637 -8.828 -3.238 1.00 92.94 99 GLN A O 1
ATOM 811 N N . PHE A 1 100 ? 12.508 -8.971 -3.956 1.00 90.88 100 PHE A N 1
ATOM 812 C CA . PHE A 1 100 ? 12.043 -7.786 -3.252 1.00 90.88 100 PHE A CA 1
ATOM 813 C C . PHE A 1 100 ? 12.210 -7.921 -1.731 1.00 90.88 100 PHE A C 1
ATOM 815 O O . PHE A 1 100 ? 12.822 -7.055 -1.107 1.00 90.88 100 PHE A O 1
ATOM 822 N N . LEU A 1 101 ? 11.765 -9.029 -1.124 1.00 91.88 101 LEU A N 1
ATOM 823 C CA . LEU A 1 101 ? 11.948 -9.241 0.319 1.00 91.88 101 LEU A CA 1
ATOM 824 C C . LEU A 1 101 ? 13.426 -9.298 0.726 1.00 91.88 101 LEU A C 1
ATOM 826 O O . LEU A 1 101 ? 13.795 -8.768 1.775 1.00 91.88 101 LEU A O 1
ATOM 830 N N . ALA A 1 102 ? 14.290 -9.905 -0.093 1.00 91.50 102 ALA A N 1
ATOM 831 C CA . ALA A 1 102 ? 15.730 -9.909 0.150 1.00 91.50 102 ALA A CA 1
ATOM 832 C C . ALA A 1 102 ? 16.309 -8.484 0.160 1.00 91.50 102 ALA A C 1
ATOM 834 O O . ALA A 1 102 ? 17.000 -8.124 1.114 1.00 91.50 102 ALA A O 1
ATOM 835 N N . ALA A 1 103 ? 15.953 -7.655 -0.827 1.00 88.88 103 ALA A N 1
ATOM 836 C CA . ALA A 1 103 ? 16.367 -6.255 -0.889 1.00 88.88 103 ALA A CA 1
ATOM 837 C C . ALA A 1 103 ? 15.887 -5.444 0.329 1.00 88.88 103 ALA A C 1
ATOM 839 O O . ALA A 1 103 ? 16.664 -4.678 0.900 1.00 88.88 103 ALA A O 1
ATOM 840 N N . ILE A 1 104 ? 14.646 -5.652 0.791 1.00 87.50 104 ILE A N 1
ATOM 841 C CA . ILE A 1 104 ? 14.138 -5.016 2.018 1.00 87.50 104 ILE A CA 1
ATOM 842 C C . ILE A 1 104 ? 14.955 -5.453 3.240 1.00 87.50 104 ILE A C 1
ATOM 844 O O . ILE A 1 104 ? 15.413 -4.610 4.009 1.00 87.50 104 ILE A O 1
ATOM 848 N N . ARG A 1 105 ? 15.210 -6.756 3.414 1.00 87.12 105 ARG A N 1
ATOM 849 C CA . ARG A 1 105 ? 16.020 -7.269 4.537 1.00 87.12 105 ARG A CA 1
ATOM 850 C C . ARG A 1 105 ? 17.432 -6.685 4.546 1.00 87.12 105 ARG A C 1
ATOM 852 O O . ARG A 1 105 ? 17.973 -6.419 5.620 1.00 87.12 105 ARG A O 1
ATOM 859 N N . GLU A 1 106 ? 18.044 -6.511 3.379 1.00 86.75 106 GLU A N 1
ATOM 860 C CA . GLU A 1 106 ? 19.361 -5.883 3.246 1.00 86.75 106 GLU A CA 1
ATOM 861 C C . GLU A 1 106 ? 19.323 -4.391 3.591 1.00 86.75 106 GLU A C 1
ATOM 863 O O . GLU A 1 106 ? 20.138 -3.937 4.397 1.00 86.75 106 GLU A O 1
ATOM 868 N N . ALA A 1 107 ? 18.342 -3.646 3.073 1.00 81.19 107 ALA A N 1
ATOM 869 C CA . ALA A 1 107 ? 18.157 -2.231 3.393 1.00 81.19 107 ALA A CA 1
ATOM 870 C C . ALA A 1 107 ? 17.996 -2.006 4.909 1.00 81.19 107 ALA A C 1
ATOM 872 O O . ALA A 1 107 ? 18.697 -1.183 5.497 1.00 81.19 107 ALA A O 1
ATOM 873 N N . VAL A 1 108 ? 17.167 -2.821 5.570 1.00 79.62 108 VAL A N 1
ATOM 874 C CA . VAL A 1 108 ? 16.913 -2.745 7.021 1.00 79.62 108 VAL A CA 1
ATOM 875 C C . VAL A 1 108 ? 18.148 -3.098 7.858 1.00 79.62 108 VAL A C 1
ATOM 877 O O . VAL A 1 108 ? 18.349 -2.550 8.946 1.00 79.62 108 VAL A O 1
ATOM 880 N N . LYS A 1 109 ? 19.010 -4.008 7.383 1.00 77.75 109 LYS A N 1
ATOM 881 C CA . LYS A 1 109 ? 20.295 -4.294 8.048 1.00 77.75 109 LYS A CA 1
ATOM 882 C C . LYS A 1 109 ? 21.229 -3.086 7.992 1.00 77.75 109 LY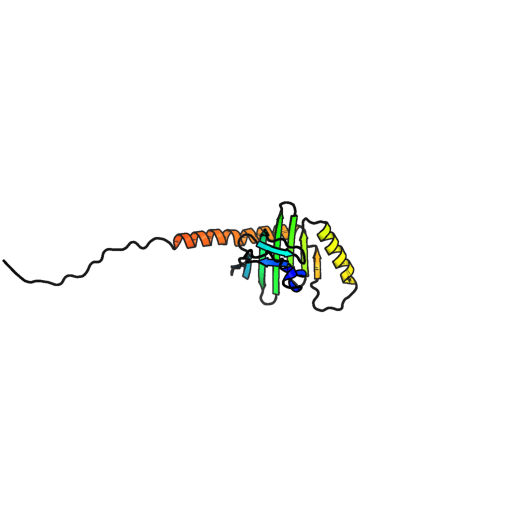S A C 1
ATOM 884 O O . LYS A 1 109 ? 21.874 -2.787 8.998 1.00 77.75 109 LYS A O 1
ATOM 889 N N . ASN A 1 110 ? 21.263 -2.394 6.856 1.00 68.88 110 ASN A N 1
ATOM 890 C CA . ASN A 1 110 ? 22.136 -1.245 6.624 1.00 68.88 110 ASN A CA 1
ATOM 891 C C . ASN A 1 110 ? 21.647 0.030 7.343 1.00 68.88 110 ASN A C 1
ATOM 893 O O . ASN A 1 110 ? 22.468 0.835 7.776 1.00 68.88 110 ASN A O 1
ATOM 897 N N . GLU A 1 111 ? 20.338 0.179 7.588 1.00 64.50 111 GLU A N 1
ATOM 898 C CA . GLU A 1 111 ? 19.764 1.301 8.361 1.00 64.50 111 GLU A CA 1
ATOM 899 C C . GLU A 1 111 ? 20.226 1.368 9.827 1.00 64.50 111 GLU A C 1
ATOM 901 O O . GLU A 1 111 ? 20.153 2.423 10.460 1.00 64.50 111 GLU A O 1
ATOM 906 N N . LYS A 1 112 ? 20.753 0.274 10.395 1.00 56.25 112 LYS A N 1
ATOM 907 C CA . LYS A 1 112 ? 21.297 0.288 11.765 1.00 56.25 112 LYS A CA 1
ATOM 908 C C . LYS A 1 112 ? 22.565 1.153 11.910 1.00 56.25 112 LYS A C 1
ATOM 910 O O . LYS A 1 112 ? 22.983 1.378 13.046 1.00 56.25 112 LYS A O 1
ATOM 915 N N . GLY A 1 113 ? 23.155 1.628 10.805 1.00 51.38 113 GLY A N 1
ATOM 916 C CA . GLY A 1 113 ? 24.433 2.348 10.770 1.00 51.38 113 GLY A CA 1
ATOM 917 C C . GLY A 1 113 ? 24.382 3.882 10.813 1.00 51.38 113 GLY A C 1
ATOM 918 O O . GLY A 1 113 ? 25.320 4.469 11.337 1.00 51.38 113 GLY A O 1
ATOM 919 N N . ASP A 1 114 ? 23.317 4.547 10.347 1.00 48.12 114 ASP A N 1
ATOM 920 C CA . ASP A 1 114 ? 23.331 6.013 10.161 1.00 48.12 114 ASP A CA 1
ATOM 921 C C . ASP A 1 114 ? 22.035 6.696 10.629 1.00 48.12 114 ASP A C 1
ATOM 923 O O . ASP A 1 114 ? 21.096 6.961 9.879 1.00 48.12 114 ASP A O 1
ATOM 927 N N . LYS A 1 115 ? 21.989 7.047 11.918 1.00 55.75 115 LYS A N 1
ATOM 928 C CA . LYS A 1 115 ? 20.937 7.906 12.484 1.00 55.75 115 LYS A CA 1
ATOM 929 C C . LYS A 1 115 ? 21.242 9.384 12.237 1.00 55.75 115 LYS A C 1
ATOM 931 O O . LYS A 1 115 ? 21.708 10.056 13.155 1.00 55.75 115 LYS A O 1
ATOM 936 N N . LYS A 1 116 ? 20.916 9.923 11.057 1.00 44.94 116 LYS A N 1
ATOM 937 C CA . LYS A 1 116 ? 20.750 11.382 10.856 1.00 44.94 116 LYS A CA 1
ATOM 938 C C . LYS A 1 116 ? 19.705 11.713 9.781 1.00 44.94 116 LYS A C 1
ATOM 940 O O . LYS A 1 116 ? 20.022 12.266 8.738 1.00 44.94 116 LYS A O 1
ATOM 945 N N . GLY A 1 117 ? 18.436 11.441 10.068 1.00 47.38 117 GLY A N 1
ATOM 946 C CA . GLY A 1 117 ? 17.316 11.973 9.287 1.00 47.38 117 GLY A CA 1
ATOM 947 C C . GLY A 1 117 ? 15.998 11.720 10.007 1.00 47.38 117 GLY A C 1
ATOM 948 O O . GLY A 1 117 ? 15.679 10.578 10.307 1.00 47.38 117 GLY A O 1
ATOM 949 N N . LYS A 1 118 ? 15.252 12.778 10.338 1.00 49.06 118 LYS A N 1
ATOM 950 C CA . LYS A 1 118 ? 14.011 12.715 11.134 1.00 49.06 118 LYS A CA 1
ATOM 951 C C . LYS A 1 118 ? 12.791 12.171 10.363 1.00 49.06 118 LYS A C 1
ATOM 953 O O . LYS A 1 118 ? 11.741 12.040 10.976 1.00 49.06 118 LYS A O 1
ATOM 958 N N . ASP A 1 119 ? 12.957 11.819 9.085 1.00 54.91 119 ASP A N 1
ATOM 959 C CA . ASP A 1 119 ? 11.864 11.511 8.144 1.00 54.91 119 ASP A CA 1
ATOM 960 C C . ASP A 1 119 ? 11.9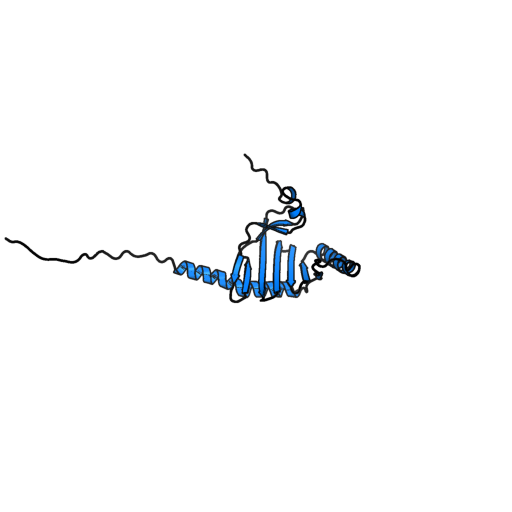73 10.130 7.468 1.00 54.91 119 ASP A C 1
ATOM 962 O O . ASP A 1 119 ? 11.265 9.852 6.502 1.00 54.91 119 ASP A O 1
ATOM 966 N N . ILE A 1 120 ? 12.857 9.245 7.938 1.00 62.31 120 ILE A N 1
ATOM 967 C CA . ILE A 1 120 ? 12.971 7.899 7.360 1.00 62.31 120 ILE A CA 1
ATOM 968 C C . ILE A 1 120 ? 11.924 6.999 8.022 1.00 62.31 120 ILE A C 1
ATOM 970 O O . ILE A 1 120 ? 12.013 6.697 9.214 1.00 62.31 120 ILE A O 1
ATOM 974 N N . VAL A 1 121 ? 10.913 6.594 7.249 1.00 72.31 121 VAL A N 1
ATOM 975 C CA . VAL A 1 121 ? 9.958 5.557 7.656 1.00 72.31 121 VAL A CA 1
ATOM 976 C C . VAL A 1 121 ? 10.728 4.258 7.831 1.00 72.31 121 VAL A C 1
ATOM 978 O O . VAL A 1 121 ? 11.339 3.770 6.883 1.00 72.31 121 VAL A O 1
ATOM 981 N N . ARG A 1 122 ? 10.686 3.688 9.036 1.00 82.75 122 ARG A N 1
ATOM 982 C CA . ARG A 1 122 ? 11.336 2.407 9.306 1.00 82.75 122 ARG A CA 1
ATOM 983 C C . ARG A 1 122 ? 10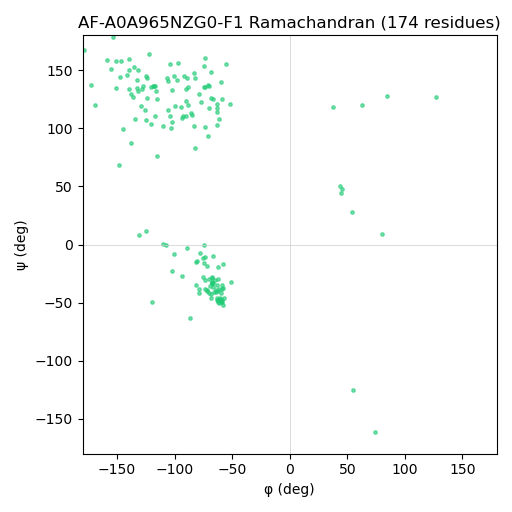.630 1.319 8.513 1.00 82.75 122 ARG A C 1
ATOM 985 O O . ARG A 1 122 ? 9.423 1.153 8.665 1.00 82.75 122 ARG A O 1
ATOM 992 N N . VAL A 1 123 ? 11.368 0.569 7.705 1.00 85.69 123 VAL A N 1
ATOM 993 C CA . VAL A 1 123 ? 10.810 -0.556 6.948 1.00 85.69 123 VAL A CA 1
ATOM 994 C C . VAL A 1 123 ? 11.100 -1.859 7.688 1.00 85.69 123 VAL A C 1
ATOM 996 O O . VAL A 1 123 ? 12.167 -2.022 8.276 1.00 85.69 123 VAL A O 1
ATOM 999 N N . VAL A 1 124 ? 10.151 -2.789 7.694 1.00 88.25 124 VAL A N 1
ATOM 1000 C CA . VAL A 1 124 ? 10.338 -4.145 8.225 1.00 88.25 124 VAL A CA 1
ATOM 1001 C C . VAL A 1 124 ? 9.654 -5.161 7.323 1.00 88.25 124 VAL A C 1
ATOM 1003 O O . VAL A 1 124 ? 8.746 -4.833 6.563 1.00 88.25 124 VAL A O 1
ATOM 1006 N N . GLU A 1 125 ? 10.072 -6.417 7.422 1.00 89.56 125 GLU A N 1
ATOM 1007 C CA . GLU A 1 125 ? 9.297 -7.511 6.849 1.00 89.56 125 GLU A CA 1
ATOM 1008 C C . GLU A 1 125 ? 8.099 -7.809 7.760 1.00 89.56 125 GLU A C 1
ATOM 1010 O O . GLU A 1 125 ? 8.280 -8.068 8.951 1.00 89.56 125 GLU A O 1
ATOM 1015 N N . ALA A 1 126 ? 6.887 -7.730 7.211 1.00 88.62 126 ALA A N 1
ATOM 1016 C CA . ALA A 1 126 ? 5.659 -8.055 7.930 1.00 88.62 126 ALA A CA 1
ATOM 1017 C C . ALA A 1 126 ? 5.510 -9.574 8.091 1.00 88.62 126 ALA A C 1
ATOM 1019 O O . ALA A 1 126 ? 6.019 -10.352 7.278 1.00 88.62 126 ALA A O 1
ATOM 1020 N N . ALA A 1 127 ? 4.797 -10.005 9.134 1.00 88.69 127 ALA A N 1
ATOM 1021 C CA . ALA A 1 127 ? 4.560 -11.427 9.342 1.00 88.69 127 ALA A CA 1
ATOM 1022 C C . ALA A 1 127 ? 3.628 -11.992 8.260 1.00 88.69 127 ALA A C 1
ATOM 1024 O O . ALA A 1 127 ? 2.744 -11.301 7.744 1.00 88.69 127 ALA A O 1
ATOM 1025 N N . ALA A 1 128 ? 3.829 -13.266 7.914 1.00 85.12 128 ALA A N 1
ATOM 1026 C CA . ALA A 1 128 ? 3.122 -13.880 6.796 1.00 85.12 128 ALA A CA 1
ATOM 1027 C C . ALA A 1 128 ? 1.597 -13.825 6.966 1.00 85.12 128 ALA A C 1
ATOM 1029 O O . ALA A 1 128 ? 0.899 -13.558 5.997 1.00 85.12 128 ALA A O 1
ATOM 1030 N N . ASP A 1 129 ? 1.107 -14.000 8.196 1.00 92.62 129 ASP A N 1
ATOM 1031 C CA . ASP A 1 129 ? -0.309 -14.035 8.567 1.00 92.62 129 ASP A CA 1
ATOM 1032 C C . ASP A 1 129 ? -1.004 -12.663 8.571 1.00 92.62 129 ASP A C 1
ATOM 1034 O O . ASP A 1 129 ? -2.243 -12.592 8.553 1.00 92.62 129 ASP A O 1
ATOM 1038 N N . GLU A 1 130 ? -0.246 -11.562 8.575 1.00 94.06 130 GLU A N 1
ATOM 1039 C CA . GLU A 1 130 ? -0.810 -10.211 8.528 1.00 94.06 130 GLU A CA 1
ATOM 1040 C C . GLU A 1 130 ? -1.592 -9.982 7.236 1.00 94.06 130 GLU A C 1
ATOM 1042 O O . GLU A 1 130 ? -2.690 -9.415 7.263 1.00 94.06 130 GLU A O 1
ATOM 1047 N N . LYS A 1 131 ? -1.077 -10.492 6.111 1.00 94.62 131 LYS A N 1
ATOM 1048 C CA . LYS A 1 131 ? -1.731 -10.390 4.804 1.00 94.62 131 LYS A CA 1
ATOM 1049 C C . LYS A 1 131 ? -3.092 -11.086 4.815 1.00 94.62 131 LYS A C 1
ATOM 1051 O O . LYS A 1 131 ? -4.092 -10.498 4.398 1.00 94.62 131 LYS A O 1
ATOM 1056 N N . GLU A 1 132 ? -3.179 -12.334 5.283 1.00 95.12 132 GLU A N 1
ATOM 1057 C CA . GLU A 1 132 ? -4.450 -13.071 5.353 1.00 95.12 132 GLU A CA 1
ATOM 1058 C C . GLU A 1 132 ? -5.423 -12.401 6.317 1.00 95.12 132 GLU A C 1
ATOM 1060 O O . GLU A 1 132 ? -6.624 -12.344 6.037 1.00 95.12 132 GLU A O 1
ATOM 1065 N N . THR A 1 133 ? -4.918 -11.895 7.439 1.00 96.12 133 THR A N 1
ATOM 1066 C CA . THR A 1 133 ? -5.724 -11.203 8.447 1.00 96.12 133 THR A CA 1
ATOM 1067 C C . THR A 1 133 ? -6.334 -9.927 7.877 1.00 96.12 133 THR A C 1
ATOM 1069 O O . THR A 1 133 ? -7.545 -9.713 8.006 1.00 96.12 133 THR A O 1
ATOM 1072 N N . PHE A 1 134 ? -5.536 -9.117 7.176 1.00 96.06 134 PHE A N 1
ATOM 1073 C CA . PHE A 1 134 ? -6.017 -7.935 6.471 1.00 96.06 134 PHE A CA 1
ATOM 1074 C C . PHE A 1 134 ? -7.092 -8.290 5.443 1.00 96.06 134 PHE A C 1
ATOM 1076 O O . PHE A 1 134 ? -8.189 -7.735 5.502 1.00 96.06 134 PHE A O 1
ATOM 1083 N N . LEU A 1 135 ? -6.827 -9.249 4.548 1.00 95.38 135 LEU A N 1
ATOM 1084 C CA . LEU A 1 135 ? -7.778 -9.6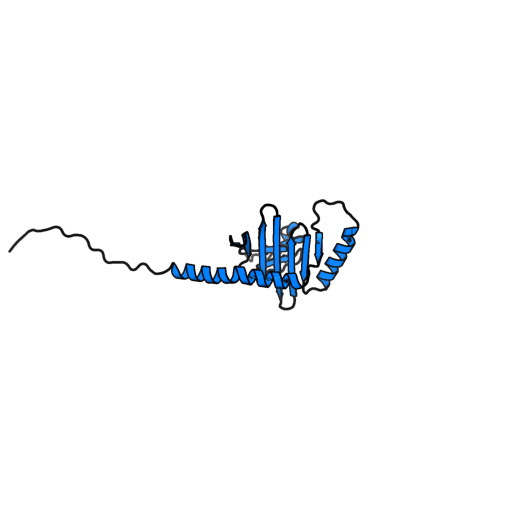26 3.498 1.00 95.38 135 LEU A CA 1
ATOM 1085 C C . LEU A 1 135 ? -9.105 -10.130 4.067 1.00 95.38 135 LEU A C 1
ATOM 1087 O O . LEU A 1 135 ? -10.170 -9.701 3.621 1.00 95.38 135 LEU A O 1
ATOM 1091 N N . LYS A 1 136 ? -9.062 -11.009 5.075 1.00 95.38 136 LYS A N 1
ATOM 1092 C CA . LYS A 1 136 ? -10.271 -11.520 5.739 1.00 95.38 136 LYS A CA 1
ATOM 1093 C C . LYS A 1 136 ? -11.087 -10.378 6.339 1.00 95.38 136 LYS A C 1
ATOM 1095 O O . LYS A 1 136 ? -12.293 -10.309 6.107 1.00 95.38 136 LYS A O 1
ATOM 1100 N N . ARG A 1 137 ? -10.434 -9.466 7.066 1.00 94.88 137 ARG A N 1
ATOM 1101 C CA . ARG A 1 137 ? -11.073 -8.299 7.687 1.00 94.88 137 ARG A CA 1
ATOM 1102 C C . ARG A 1 137 ? -11.679 -7.359 6.645 1.00 94.88 137 ARG A C 1
ATOM 1104 O O . ARG A 1 137 ? -12.845 -6.988 6.764 1.00 94.88 137 ARG A O 1
ATOM 1111 N N . PHE A 1 138 ? -10.905 -7.002 5.623 1.00 95.31 138 PHE A N 1
ATOM 1112 C CA . PHE A 1 138 ? -11.327 -6.100 4.555 1.00 95.31 138 PHE A CA 1
ATOM 1113 C C . PHE A 1 138 ? -12.566 -6.649 3.839 1.00 95.31 138 PHE A C 1
ATOM 1115 O O . PHE A 1 138 ? -13.577 -5.961 3.697 1.00 95.31 138 PHE A O 1
ATOM 1122 N N . LEU A 1 139 ? -12.523 -7.923 3.441 1.00 93.19 139 LEU A N 1
ATOM 1123 C CA . LEU A 1 139 ? -13.638 -8.570 2.755 1.00 93.19 139 LEU A CA 1
ATOM 1124 C C . LEU A 1 139 ? -14.861 -8.729 3.662 1.00 93.19 139 LEU A C 1
ATOM 1126 O O . LEU A 1 139 ? -15.984 -8.576 3.186 1.00 93.19 139 LEU A O 1
ATOM 1130 N N . LEU A 1 140 ? -14.674 -9.002 4.953 1.00 92.94 140 LEU A N 1
ATOM 1131 C CA . LEU A 1 140 ? -15.781 -9.103 5.899 1.00 92.94 140 LEU A CA 1
ATOM 1132 C C . LEU A 1 140 ? -16.531 -7.771 6.036 1.00 92.94 140 LEU A C 1
ATOM 1134 O O . LEU A 1 140 ? -17.759 -7.754 5.944 1.00 92.94 140 LEU A O 1
ATOM 1138 N N . TYR A 1 141 ? -15.808 -6.663 6.220 1.00 90.88 141 TYR A N 1
ATOM 1139 C CA . TYR A 1 141 ? -16.425 -5.359 6.466 1.00 90.88 141 TYR A CA 1
ATOM 1140 C C . TYR A 1 141 ? -16.955 -4.685 5.202 1.00 90.88 141 TYR A C 1
ATOM 1142 O O . TYR A 1 141 ? -18.031 -4.087 5.246 1.00 90.88 141 TYR A O 1
ATOM 1150 N N . TYR A 1 142 ? -16.250 -4.799 4.072 1.00 89.19 142 TYR A N 1
ATOM 1151 C CA . TYR A 1 142 ? -16.552 -3.970 2.901 1.00 89.19 142 TYR A CA 1
ATOM 1152 C C . TYR A 1 142 ? -17.331 -4.685 1.794 1.00 89.19 142 TYR A C 1
ATOM 1154 O O . TYR A 1 142 ? -18.082 -4.044 1.055 1.00 89.19 142 TYR A O 1
ATOM 1162 N N . ARG A 1 143 ? -17.274 -6.021 1.717 1.00 75.50 143 ARG A N 1
ATOM 1163 C CA . ARG A 1 143 ? -18.057 -6.779 0.722 1.00 75.50 143 ARG A CA 1
ATOM 1164 C C . ARG A 1 143 ? -19.563 -6.698 0.994 1.00 75.50 143 ARG A C 1
ATOM 1166 O O . ARG A 1 143 ? -20.362 -6.689 0.059 1.00 75.50 143 ARG A O 1
ATOM 1173 N N . GLN A 1 144 ? -19.968 -6.616 2.265 1.00 59.81 144 GLN A N 1
ATOM 1174 C CA . GLN A 1 144 ? -21.380 -6.492 2.646 1.00 59.81 144 GLN A CA 1
ATOM 1175 C C . GLN A 1 144 ? -21.946 -5.090 2.361 1.00 59.81 144 GLN A C 1
ATOM 1177 O O . GLN A 1 144 ? -23.128 -4.955 2.026 1.00 59.81 144 GLN A O 1
ATOM 1182 N N . THR A 1 145 ? -21.119 -4.041 2.426 1.00 56.66 145 THR A N 1
ATOM 1183 C CA . THR A 1 145 ? -21.547 -2.666 2.119 1.00 56.66 145 THR A CA 1
ATOM 1184 C C . THR A 1 145 ? -21.887 -2.450 0.646 1.00 56.66 145 THR A C 1
ATOM 1186 O O . THR A 1 145 ? -22.815 -1.698 0.356 1.00 56.66 145 THR A O 1
ATOM 1189 N N . ASP A 1 146 ? -21.227 -3.136 -0.290 1.00 54.62 146 ASP A N 1
ATOM 1190 C CA . ASP A 1 146 ? -21.544 -3.004 -1.721 1.00 54.62 146 ASP A CA 1
ATOM 1191 C C . ASP A 1 146 ? -22.877 -3.665 -2.092 1.00 54.62 146 ASP A C 1
ATOM 1193 O O . ASP A 1 146 ? -23.664 -3.109 -2.864 1.00 54.62 146 ASP A O 1
ATOM 1197 N N . VAL A 1 147 ? -23.174 -4.828 -1.501 1.00 57.78 147 VAL A N 1
ATOM 1198 C CA . VAL A 1 147 ? -24.445 -5.540 -1.716 1.00 57.78 147 VAL A CA 1
ATOM 1199 C C . VAL A 1 147 ? -25.611 -4.762 -1.106 1.00 57.78 147 VAL A C 1
ATOM 1201 O O . VAL A 1 147 ? -26.651 -4.596 -1.744 1.00 57.78 147 VAL A O 1
ATOM 1204 N N . THR A 1 148 ? -25.437 -4.225 0.102 1.00 55.41 148 THR A N 1
ATOM 1205 C CA . THR A 1 148 ? -26.485 -3.454 0.789 1.00 55.41 148 THR A CA 1
ATOM 1206 C C . THR A 1 148 ? -26.718 -2.084 0.148 1.00 55.41 148 THR A C 1
ATOM 1208 O O . THR A 1 148 ? -27.874 -1.710 -0.046 1.00 55.41 148 THR A O 1
ATOM 1211 N N . LYS A 1 149 ? -25.673 -1.363 -0.291 1.00 55.22 149 LYS A N 1
ATOM 1212 C CA . LYS A 1 149 ? -25.830 -0.113 -1.063 1.00 55.22 149 LYS A CA 1
ATOM 1213 C C . LYS A 1 149 ? -26.498 -0.350 -2.420 1.00 55.22 149 LYS A C 1
ATOM 1215 O O . LYS A 1 149 ? -27.388 0.421 -2.782 1.00 55.22 149 LYS A O 1
ATOM 1220 N N . LYS A 1 150 ? -26.149 -1.426 -3.144 1.00 54.34 150 LYS A N 1
ATOM 1221 C CA . LYS A 1 150 ? -26.874 -1.823 -4.367 1.00 54.34 150 LYS A CA 1
ATOM 1222 C C . LYS A 1 150 ? -28.347 -2.110 -4.067 1.00 54.34 150 LYS A C 1
ATOM 1224 O O . LYS A 1 150 ? -29.204 -1.523 -4.714 1.00 54.34 150 LYS A O 1
ATOM 1229 N N . ALA A 1 151 ? -28.656 -2.904 -3.040 1.00 52.41 151 ALA A N 1
ATOM 1230 C CA . ALA A 1 151 ? -30.037 -3.230 -2.675 1.00 52.41 151 ALA A CA 1
ATOM 1231 C C . ALA A 1 151 ? -30.871 -2.005 -2.236 1.00 52.41 151 ALA A C 1
ATOM 1233 O O . ALA A 1 151 ? -32.065 -1.935 -2.529 1.00 52.41 151 ALA A O 1
ATOM 1234 N N . VAL A 1 152 ? -30.261 -1.022 -1.564 1.00 51.69 152 VAL A N 1
ATOM 1235 C CA . VAL A 1 152 ? -30.932 0.229 -1.164 1.00 51.69 152 VAL A CA 1
ATOM 1236 C C . VAL A 1 152 ? -31.152 1.163 -2.359 1.00 51.69 152 VAL A C 1
ATOM 1238 O O . VAL A 1 152 ? -32.221 1.766 -2.461 1.00 51.69 152 VAL A O 1
ATOM 1241 N N . ASN A 1 153 ? -30.204 1.248 -3.300 1.00 52.69 153 ASN A N 1
ATOM 1242 C CA . ASN A 1 153 ? -30.388 2.035 -4.524 1.00 52.69 153 ASN A CA 1
ATOM 1243 C C . ASN A 1 153 ? -31.428 1.417 -5.470 1.00 52.69 153 ASN A C 1
ATOM 1245 O O . ASN A 1 153 ? -32.216 2.157 -6.054 1.00 52.69 153 ASN A O 1
ATOM 1249 N N . THR A 1 154 ? -31.520 0.086 -5.562 1.00 49.38 154 THR A N 1
ATOM 1250 C CA . THR A 1 154 ? -32.560 -0.581 -6.366 1.00 49.38 154 THR A CA 1
ATOM 1251 C C . THR A 1 154 ? -33.966 -0.384 -5.782 1.00 49.38 154 THR A C 1
ATOM 1253 O O . THR A 1 154 ? -34.934 -0.324 -6.531 1.00 49.38 154 THR A O 1
ATOM 1256 N N . LYS A 1 155 ? -34.108 -0.202 -4.460 1.00 48.16 155 LYS A N 1
ATOM 1257 C CA . LYS A 1 155 ? -35.410 0.079 -3.821 1.00 48.16 155 LYS A CA 1
ATOM 1258 C C . LYS A 1 155 ? -35.869 1.542 -3.921 1.00 48.16 155 LYS A C 1
ATOM 1260 O O . LYS A 1 155 ? -37.039 1.810 -3.668 1.00 48.16 155 LYS A O 1
ATOM 1265 N N . LYS A 1 156 ? -34.994 2.487 -4.293 1.00 45.78 156 LYS A N 1
ATOM 1266 C CA . LYS A 1 156 ? -35.346 3.914 -4.461 1.00 45.78 156 LYS A CA 1
ATOM 1267 C C . LYS A 1 156 ? -35.831 4.291 -5.867 1.00 45.78 156 LYS A C 1
ATOM 1269 O O . LYS A 1 156 ? -36.240 5.430 -6.062 1.00 45.78 156 LYS A O 1
ATOM 1274 N N . GLN A 1 157 ? -35.838 3.361 -6.822 1.00 46.56 157 GLN A N 1
ATOM 1275 C CA . GLN A 1 157 ? -36.448 3.557 -8.141 1.00 46.56 157 GLN A CA 1
ATOM 1276 C C . GLN A 1 157 ? -37.635 2.605 -8.319 1.00 46.56 157 GLN A C 1
ATOM 1278 O O . GLN A 1 157 ? -37.551 1.599 -9.013 1.00 46.56 157 GLN A O 1
ATOM 1283 N N . ALA A 1 158 ? -38.760 2.931 -7.683 1.00 42.84 158 ALA A N 1
ATOM 1284 C CA . ALA A 1 158 ? -40.069 2.486 -8.152 1.00 42.84 158 ALA A CA 1
ATOM 1285 C C . ALA A 1 158 ? -40.743 3.679 -8.861 1.00 42.84 158 ALA A C 1
ATOM 1287 O O . ALA A 1 158 ? -40.693 4.791 -8.327 1.00 42.84 158 ALA A O 1
ATOM 1288 N N . PRO A 1 159 ? -41.326 3.496 -10.059 1.00 40.91 159 PRO A N 1
ATOM 1289 C CA . PRO A 1 159 ? -41.852 4.592 -10.864 1.00 40.91 159 PRO A CA 1
ATOM 1290 C C . PRO A 1 159 ? -43.111 5.187 -10.225 1.00 40.91 159 PRO A C 1
ATOM 1292 O O . PRO A 1 159 ? -44.004 4.464 -9.780 1.00 40.91 159 PRO A O 1
ATOM 1295 N N . VAL A 1 160 ? -43.183 6.519 -10.202 1.00 42.19 160 VAL A N 1
ATOM 1296 C CA . VAL A 1 160 ? -44.374 7.279 -9.810 1.00 42.19 160 VAL A CA 1
ATOM 1297 C C . VAL A 1 160 ? -45.503 6.924 -10.782 1.00 42.19 160 VAL A C 1
ATOM 1299 O O . VAL A 1 160 ? -45.466 7.306 -11.948 1.00 42.19 160 VAL A O 1
ATOM 1302 N N . LYS A 1 161 ? -46.503 6.170 -10.312 1.00 40.97 161 LYS A N 1
ATOM 1303 C CA . LYS A 1 161 ? -47.793 6.038 -11.000 1.00 40.97 161 LYS A CA 1
ATOM 1304 C C . LYS A 1 161 ? -48.530 7.372 -10.885 1.00 40.97 161 LYS A C 1
ATOM 1306 O O . LYS A 1 161 ? -48.859 7.795 -9.778 1.00 40.97 161 LYS A O 1
ATOM 1311 N N . GLU A 1 162 ? -48.793 8.014 -12.019 1.00 37.88 162 GLU A N 1
ATOM 1312 C CA . GLU A 1 162 ? -49.733 9.131 -12.117 1.00 37.88 162 GLU A CA 1
ATOM 1313 C C . GLU A 1 162 ? -51.127 8.682 -11.655 1.00 37.88 162 GLU A C 1
ATOM 1315 O O . GLU A 1 162 ? -51.680 7.699 -12.152 1.00 37.88 162 GLU A O 1
ATOM 1320 N N . ALA A 1 163 ? -51.692 9.406 -10.687 1.00 38.09 163 ALA A N 1
ATOM 1321 C CA . ALA A 1 163 ? -53.091 9.286 -10.294 1.00 38.09 163 ALA A CA 1
ATOM 1322 C C . ALA A 1 163 ? -53.948 10.301 -11.086 1.00 38.09 163 ALA A C 1
ATOM 1324 O O . ALA A 1 163 ? -53.473 11.410 -11.356 1.00 38.09 163 ALA A O 1
ATOM 1325 N N . PRO A 1 164 ? -55.204 9.977 -11.453 1.00 38.56 164 PRO A N 1
ATOM 1326 C CA . PRO A 1 164 ? -56.024 10.821 -12.320 1.00 38.56 164 PRO A CA 1
ATOM 1327 C C . PRO A 1 164 ? -56.487 12.101 -11.608 1.00 38.56 164 PRO A C 1
ATOM 1329 O O . PRO A 1 164 ? -56.929 12.066 -10.460 1.00 38.56 164 PRO A O 1
ATOM 1332 N N . LYS A 1 165 ? -56.434 13.237 -12.316 1.00 36.25 165 LYS A N 1
ATOM 1333 C CA . LYS A 1 165 ? -56.960 14.535 -11.864 1.00 36.25 165 LYS A CA 1
ATOM 1334 C C . LYS A 1 165 ? -58.483 14.482 -11.676 1.00 36.25 165 LYS A C 1
ATOM 1336 O O . LYS A 1 165 ? -59.216 14.369 -12.652 1.00 36.25 165 LYS A O 1
ATOM 1341 N N . SER A 1 166 ? -58.956 14.691 -10.447 1.00 32.91 166 SER A N 1
ATOM 1342 C CA . SER A 1 166 ? -60.336 15.096 -10.154 1.00 32.91 166 SER A CA 1
ATOM 1343 C C . SER A 1 166 ? -60.386 16.595 -9.827 1.00 32.91 166 SER A C 1
ATOM 1345 O O . SER A 1 166 ? -59.989 17.015 -8.737 1.00 32.91 166 SER A O 1
ATOM 1347 N N . THR A 1 167 ? -60.873 17.420 -10.753 1.00 39.03 167 THR A N 1
ATOM 1348 C CA . THR A 1 167 ? -61.251 18.819 -10.489 1.00 39.03 167 THR A CA 1
ATOM 1349 C C . THR A 1 167 ? -62.720 18.910 -10.064 1.00 39.03 167 THR A C 1
ATOM 1351 O O . THR A 1 167 ? -63.591 18.280 -10.654 1.00 39.03 167 THR A O 1
ATOM 1354 N N . LYS A 1 168 ? -62.954 19.682 -8.995 1.00 39.03 168 LYS A N 1
ATOM 1355 C CA . LYS A 1 168 ? -64.205 19.875 -8.235 1.00 39.03 168 LYS A CA 1
ATOM 1356 C C . LYS A 1 168 ? -65.427 20.317 -9.073 1.00 39.03 168 LYS A C 1
ATOM 1358 O O . LYS A 1 168 ? -65.250 21.019 -10.065 1.00 39.03 168 LYS A O 1
ATOM 1363 N N . PRO A 1 169 ? -66.662 20.041 -8.599 1.00 42.00 169 PRO A N 1
ATOM 1364 C CA . PRO A 1 169 ? -67.905 20.519 -9.205 1.00 42.00 169 PRO A CA 1
ATOM 1365 C C . PRO A 1 169 ? -68.350 21.887 -8.649 1.00 42.00 169 PRO A C 1
ATOM 1367 O O . PRO A 1 169 ? -68.259 22.124 -7.444 1.00 42.00 169 PRO A O 1
ATOM 1370 N N . LYS A 1 170 ? -68.919 22.750 -9.506 1.00 36.22 170 LYS A N 1
ATOM 1371 C CA . LYS A 1 170 ? -69.865 23.821 -9.124 1.00 36.22 170 LYS A CA 1
ATOM 1372 C C . LYS A 1 170 ? -70.935 24.037 -10.215 1.00 36.22 170 LYS A C 1
ATOM 1374 O O . LYS A 1 170 ? -70.688 24.676 -11.224 1.00 36.22 170 LYS A O 1
ATOM 1379 N N . THR A 1 171 ? -72.104 23.446 -9.955 1.00 35.41 171 THR A N 1
ATOM 1380 C CA . THR A 1 171 ? -73.491 23.957 -10.100 1.00 35.41 171 THR A CA 1
ATOM 1381 C C . THR A 1 171 ? -73.936 24.864 -11.269 1.00 35.41 171 THR A C 1
ATOM 1383 O O . THR A 1 171 ? -73.614 26.044 -11.292 1.00 35.41 171 THR A O 1
ATOM 1386 N N . LYS A 1 172 ? -74.898 24.297 -12.032 1.00 37.00 172 LYS A N 1
ATOM 1387 C CA . LYS A 1 172 ? -76.230 24.792 -12.489 1.00 37.00 172 LYS A CA 1
ATOM 1388 C C . LYS A 1 172 ? -76.349 26.026 -13.409 1.00 37.00 172 LYS A C 1
ATOM 1390 O O . LYS A 1 172 ? -76.187 27.139 -12.930 1.00 37.00 172 LYS A O 1
ATOM 1395 N N . GLN A 1 173 ? -76.946 25.821 -14.599 1.00 33.16 173 GLN A N 1
ATOM 1396 C CA . GLN A 1 173 ? -78.238 26.433 -15.004 1.00 33.16 173 GLN A CA 1
ATOM 1397 C C . GLN A 1 173 ? -78.793 25.905 -16.352 1.00 33.16 173 GLN A C 1
ATOM 1399 O O . GLN A 1 173 ? -78.046 25.839 -17.319 1.00 33.16 173 GLN A O 1
ATOM 1404 N N . GLY A 1 174 ? -80.114 25.643 -16.392 1.00 30.91 174 GLY A N 1
ATOM 1405 C CA . GLY A 1 174 ? -80.989 25.625 -17.588 1.00 30.91 174 GLY A CA 1
ATOM 1406 C C . GLY A 1 174 ? -81.009 24.311 -18.383 1.00 30.91 174 GLY A C 1
ATOM 1407 O O . GLY A 1 174 ? -79.954 23.806 -18.719 1.00 30.91 174 GLY A O 1
ATOM 1408 N N . GLY A 1 175 ? -82.128 23.666 -18.719 1.00 38.06 175 GLY A N 1
ATOM 1409 C CA . GLY A 1 175 ? -83.524 24.096 -18.790 1.00 38.06 175 GLY A CA 1
ATOM 1410 C C . GLY A 1 175 ? -84.075 23.738 -20.180 1.00 38.06 175 GLY A C 1
ATOM 1411 O O . GLY A 1 175 ? -83.479 24.173 -21.162 1.00 38.06 175 GLY A O 1
ATOM 1412 N N . PHE A 1 176 ? -85.212 23.026 -20.187 1.00 35.34 176 PHE A N 1
ATOM 1413 C CA . PHE A 1 176 ? -85.985 22.423 -21.294 1.00 35.34 176 PHE A CA 1
ATOM 1414 C C . PHE A 1 176 ? -85.652 20.975 -21.658 1.00 35.34 176 PHE A C 1
ATOM 1416 O O . PHE A 1 176 ? -84.498 20.684 -22.031 1.00 35.34 176 PHE A O 1
#

Mean predicted aligned error: 12.49 Å